Protein AF-A0A353K2Q4-F1 (afdb_monomer_lite)

Secondary structure (DSSP, 8-state):
----PPPPBPSSS--HHHHHHHGGGHHHHHHHHHTSSEEEEEETTEEEEEE-SHHHHHHHT-TTT---TT-

Foldseek 3Di:
DDPPDDAAEDDDPECQVVCVVCPPCSQVVVCVVVVHQWHWYHYPNDIDIHGDDDVRVVQQPDPVRDDDPPD

Radius of gyration: 13.04 Å; chains: 1; bounding box: 29×33×29 Å

Sequence (71 aa):
MAITAAIPHDKGIDNTLSLSQDGYIFIKKRVDKYQSNLFETCLLGQKVICISGEEAAKIFYDEQYFKRNGA

Structure (mmCIF, N/CA/C/O backbone):
data_AF-A0A353K2Q4-F1
#
_entry.id   AF-A0A353K2Q4-F1
#
loop_
_atom_site.group_PDB
_atom_site.id
_atom_site.type_symbol
_atom_site.label_atom_id
_atom_site.label_alt_id
_atom_site.label_comp_id
_atom_site.label_asym_id
_atom_site.label_entity_id
_atom_site.label_seq_id
_atom_site.pdbx_PDB_ins_code
_atom_site.Cartn_x
_atom_site.Cartn_y
_atom_site.Cartn_z
_atom_site.occupancy
_atom_site.B_iso_or_equiv
_atom_site.auth_seq_id
_atom_site.auth_comp_id
_atom_site.auth_asym_id
_atom_site.auth_atom_id
_atom_site.pdbx_PDB_model_num
ATOM 1 N N . MET A 1 1 ? -12.005 18.871 8.272 1.00 38.41 1 MET A N 1
ATOM 2 C CA . MET A 1 1 ? -11.031 19.577 7.413 1.00 38.41 1 MET A CA 1
ATOM 3 C C . MET A 1 1 ? -10.730 18.672 6.234 1.00 38.41 1 MET A C 1
ATOM 5 O O . MET A 1 1 ? -10.217 17.585 6.454 1.00 38.41 1 MET A O 1
ATOM 9 N N . ALA A 1 2 ? -11.137 19.048 5.022 1.00 44.31 2 ALA A N 1
ATOM 10 C CA . ALA A 1 2 ? -10.799 18.280 3.829 1.00 44.31 2 ALA A CA 1
ATOM 11 C C . ALA A 1 2 ? -9.342 18.586 3.468 1.00 44.31 2 ALA A C 1
ATOM 13 O O . ALA A 1 2 ? -9.010 19.732 3.170 1.00 44.31 2 ALA A O 1
ATOM 14 N N . ILE A 1 3 ? -8.466 17.587 3.548 1.00 53.56 3 ILE A N 1
ATOM 15 C CA . ILE A 1 3 ? -7.119 17.711 3.001 1.00 53.56 3 ILE A CA 1
ATOM 16 C C . ILE A 1 3 ? -7.266 17.532 1.490 1.00 53.56 3 ILE A C 1
ATOM 18 O O . ILE A 1 3 ? -7.339 16.417 0.989 1.00 53.56 3 ILE A O 1
ATOM 22 N N . THR A 1 4 ? -7.338 18.642 0.760 1.00 56.00 4 THR A N 1
ATOM 23 C CA . THR A 1 4 ? -7.344 18.693 -0.713 1.00 56.00 4 THR A CA 1
ATOM 24 C C . THR A 1 4 ? -5.941 18.457 -1.297 1.00 56.00 4 THR A C 1
ATOM 26 O O . THR A 1 4 ? -5.599 19.004 -2.342 1.00 56.00 4 THR A O 1
ATOM 29 N N . ALA A 1 5 ? -5.079 17.705 -0.607 1.00 67.44 5 ALA A N 1
ATOM 30 C CA . ALA A 1 5 ? -3.784 17.320 -1.151 1.00 67.44 5 ALA A CA 1
ATOM 31 C C . ALA A 1 5 ? -3.997 16.093 -2.039 1.00 67.44 5 ALA A C 1
ATOM 33 O O . ALA A 1 5 ? -4.549 15.086 -1.593 1.00 67.44 5 ALA A O 1
ATOM 34 N N . ALA A 1 6 ? -3.594 16.190 -3.305 1.00 86.06 6 ALA A N 1
ATOM 35 C CA . ALA A 1 6 ? -3.670 15.066 -4.225 1.00 86.06 6 ALA A CA 1
ATOM 36 C C . ALA A 1 6 ? -2.847 13.892 -3.675 1.00 86.06 6 ALA A C 1
ATOM 38 O O . ALA A 1 6 ? -1.677 14.060 -3.326 1.00 86.06 6 ALA A O 1
ATOM 39 N N . ILE A 1 7 ? -3.463 12.711 -3.602 1.00 91.62 7 ILE A N 1
ATOM 40 C CA . ILE A 1 7 ? -2.776 11.479 -3.213 1.00 91.62 7 ILE A CA 1
ATOM 41 C C . ILE A 1 7 ? -1.646 11.222 -4.221 1.00 91.62 7 ILE A C 1
ATOM 43 O O . ILE A 1 7 ? -1.924 11.174 -5.424 1.00 91.62 7 ILE A O 1
ATOM 47 N N . PRO A 1 8 ? -0.384 11.054 -3.779 1.00 95.88 8 PRO A N 1
ATOM 48 C CA . PRO A 1 8 ? 0.701 10.711 -4.686 1.00 95.88 8 PRO A CA 1
ATOM 49 C C . PRO A 1 8 ? 0.384 9.415 -5.434 1.00 95.88 8 PRO A C 1
ATOM 51 O O . PRO A 1 8 ? 0.068 8.400 -4.815 1.00 95.88 8 PRO A O 1
ATOM 54 N N . HIS A 1 9 ? 0.488 9.446 -6.761 1.00 95.62 9 HIS A N 1
ATOM 55 C CA . HIS A 1 9 ? 0.325 8.267 -7.607 1.00 95.62 9 HIS A CA 1
ATOM 56 C C . HIS A 1 9 ? 1.702 7.718 -7.984 1.00 95.62 9 HIS A C 1
ATOM 58 O O . HIS A 1 9 ? 2.547 8.437 -8.536 1.00 95.62 9 HIS A O 1
ATOM 64 N N . ASP A 1 10 ? 1.948 6.443 -7.691 1.00 96.12 10 ASP A N 1
ATOM 65 C CA . ASP A 1 10 ? 3.176 5.779 -8.102 1.00 96.12 10 ASP A CA 1
ATOM 66 C C . ASP A 1 10 ? 3.210 5.625 -9.620 1.00 96.12 10 ASP A C 1
ATOM 68 O O . ASP A 1 10 ? 2.200 5.371 -10.272 1.00 96.12 10 ASP A O 1
ATOM 72 N N . LYS A 1 11 ? 4.376 5.851 -10.218 1.00 92.25 11 LYS A N 1
ATOM 73 C CA . LYS A 1 11 ? 4.492 5.809 -11.679 1.00 92.25 11 LYS A CA 1
ATOM 74 C C . LYS A 1 11 ? 4.491 4.352 -12.139 1.00 92.25 11 LYS A C 1
ATOM 76 O O . LYS A 1 11 ? 5.012 3.494 -11.438 1.00 92.25 11 LYS A O 1
ATOM 81 N N . GLY A 1 12 ? 3.962 4.099 -13.333 1.00 91.62 12 GLY A N 1
ATOM 82 C CA . GLY A 1 12 ? 3.890 2.760 -13.926 1.00 91.62 12 GLY A CA 1
ATOM 83 C C . GLY A 1 12 ? 2.452 2.303 -14.159 1.00 91.62 12 GLY A C 1
ATOM 84 O O . GLY A 1 12 ? 1.525 2.807 -13.533 1.00 91.62 12 GLY A O 1
ATOM 85 N N . ILE A 1 13 ? 2.277 1.372 -15.100 1.00 95.06 13 ILE A N 1
ATOM 86 C CA . ILE A 1 13 ? 0.971 0.760 -15.402 1.00 95.06 13 ILE A CA 1
ATOM 87 C C . ILE A 1 13 ? 0.600 -0.241 -14.302 1.00 95.06 13 ILE A C 1
ATOM 89 O O . ILE A 1 13 ? -0.540 -0.277 -13.851 1.00 95.06 13 ILE A O 1
ATOM 93 N N . ASP A 1 14 ? 1.579 -1.035 -13.869 1.00 97.12 14 ASP A N 1
ATOM 94 C CA . ASP A 1 14 ? 1.478 -2.003 -12.783 1.00 97.12 14 ASP A CA 1
ATOM 95 C C . ASP A 1 14 ? 2.863 -2.149 -12.129 1.00 97.12 14 ASP A C 1
ATOM 97 O O . ASP A 1 14 ? 3.880 -2.255 -12.817 1.00 97.12 14 ASP A O 1
ATOM 101 N N . ASN A 1 15 ? 2.906 -2.104 -10.798 1.00 97.94 15 ASN A N 1
ATOM 102 C CA . ASN A 1 15 ? 4.125 -2.095 -9.991 1.00 97.94 15 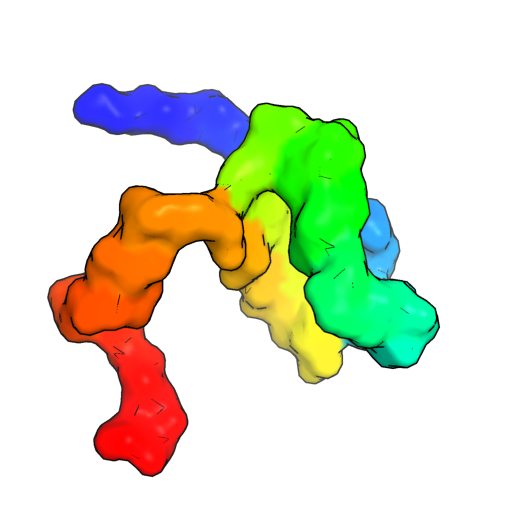ASN A CA 1
ATOM 103 C C . ASN A 1 15 ? 4.387 -3.433 -9.279 1.00 97.94 15 ASN A C 1
ATOM 105 O O . ASN A 1 15 ? 5.221 -3.499 -8.374 1.00 97.94 15 ASN A O 1
ATOM 109 N N . THR A 1 16 ? 3.728 -4.519 -9.696 1.00 98.12 16 THR A N 1
ATOM 110 C CA . THR A 1 16 ? 3.893 -5.861 -9.107 1.00 98.12 16 THR A CA 1
ATOM 111 C C . THR A 1 16 ? 5.329 -6.357 -9.200 1.00 98.12 16 THR A C 1
ATOM 113 O O . THR A 1 16 ? 5.848 -6.934 -8.247 1.00 98.12 16 THR A O 1
ATOM 116 N N . LEU A 1 17 ? 6.013 -6.109 -10.322 1.00 97.69 17 LEU A N 1
ATOM 117 C CA . LEU A 1 17 ? 7.412 -6.513 -10.460 1.00 97.69 17 LEU A CA 1
ATOM 118 C C . LEU A 1 17 ? 8.302 -5.762 -9.462 1.00 97.69 17 LEU A C 1
ATOM 120 O O . LEU A 1 17 ? 9.153 -6.372 -8.819 1.00 97.69 17 LEU A O 1
ATOM 124 N N . SER A 1 18 ? 8.063 -4.462 -9.273 1.00 97.56 18 SER A N 1
ATOM 125 C CA . SER A 1 18 ? 8.769 -3.676 -8.261 1.00 97.56 18 SER A CA 1
ATOM 126 C C . SER A 1 18 ? 8.452 -4.147 -6.843 1.00 97.56 18 SER A C 1
ATOM 128 O O . SER A 1 18 ? 9.358 -4.185 -6.019 1.00 97.56 18 SER A O 1
ATOM 130 N N . LEU A 1 19 ? 7.211 -4.559 -6.556 1.00 97.94 19 LEU A N 1
ATOM 131 C CA . LEU A 1 19 ? 6.852 -5.201 -5.287 1.00 97.94 19 LEU A CA 1
ATOM 132 C C . LEU A 1 19 ? 7.648 -6.488 -5.071 1.00 97.94 19 LEU A C 1
ATOM 134 O O . LEU A 1 19 ? 8.209 -6.680 -3.996 1.00 97.94 19 LEU A O 1
ATOM 138 N N . SER A 1 20 ? 7.746 -7.341 -6.090 1.00 97.69 20 SER A N 1
ATOM 139 C CA . SER A 1 20 ? 8.509 -8.587 -6.001 1.00 97.69 20 SER A CA 1
ATOM 140 C C . SER A 1 20 ? 10.010 -8.353 -5.812 1.00 97.69 20 SER A C 1
ATOM 142 O O . SER A 1 20 ? 10.659 -9.146 -5.137 1.00 97.69 20 SER A O 1
ATOM 144 N N . GLN A 1 21 ? 10.569 -7.301 -6.414 1.00 97.62 21 GLN A N 1
ATOM 145 C CA . GLN A 1 21 ? 11.992 -6.960 -6.312 1.00 97.62 21 GLN A CA 1
ATOM 146 C C . GLN A 1 21 ? 12.340 -6.291 -4.978 1.00 97.62 21 GLN A C 1
ATOM 148 O O . GLN A 1 21 ? 13.361 -6.611 -4.375 1.00 97.62 21 GLN A O 1
ATOM 153 N N . ASP A 1 22 ? 11.503 -5.356 -4.521 1.00 97.75 22 ASP A N 1
ATOM 154 C CA . ASP A 1 22 ? 11.720 -4.627 -3.271 1.00 97.75 22 ASP A CA 1
ATOM 155 C C . ASP A 1 22 ? 11.321 -5.456 -2.039 1.00 97.75 22 ASP A C 1
ATOM 157 O O . ASP A 1 22 ? 11.850 -5.236 -0.950 1.00 97.75 22 ASP A O 1
ATOM 161 N N . GLY A 1 23 ? 10.371 -6.385 -2.167 1.00 97.75 23 GLY A N 1
ATOM 162 C CA . GLY A 1 23 ? 9.839 -7.156 -1.047 1.00 97.75 23 GLY A CA 1
ATOM 163 C C . GLY A 1 23 ? 9.321 -6.254 0.080 1.00 97.75 23 GLY A C 1
ATOM 164 O O . GLY A 1 23 ? 8.603 -5.279 -0.153 1.00 97.75 23 GLY A O 1
ATOM 165 N N . TYR A 1 24 ? 9.719 -6.550 1.321 1.00 97.44 24 TYR A N 1
ATOM 166 C CA . TYR A 1 24 ? 9.247 -5.846 2.521 1.00 97.44 24 TYR A CA 1
ATOM 167 C C . TYR A 1 24 ? 9.493 -4.330 2.519 1.00 97.44 24 TYR A C 1
ATOM 169 O O . TYR A 1 24 ? 8.765 -3.594 3.183 1.00 97.44 24 TYR A O 1
ATOM 177 N N . ILE A 1 25 ? 10.489 -3.833 1.777 1.00 98.06 25 ILE A N 1
ATOM 178 C CA . ILE A 1 25 ? 10.805 -2.396 1.749 1.00 98.06 25 ILE A CA 1
ATOM 179 C C . ILE A 1 25 ? 10.042 -1.621 0.664 1.00 98.06 25 ILE A C 1
ATOM 181 O O . ILE A 1 25 ? 10.215 -0.406 0.569 1.00 98.06 25 ILE A O 1
ATOM 185 N N . PHE A 1 26 ? 9.176 -2.279 -0.119 1.00 98.31 26 PHE A N 1
ATOM 186 C CA . PHE A 1 26 ? 8.402 -1.660 -1.204 1.00 98.31 26 PHE A CA 1
ATOM 187 C C . PHE A 1 26 ? 7.628 -0.419 -0.746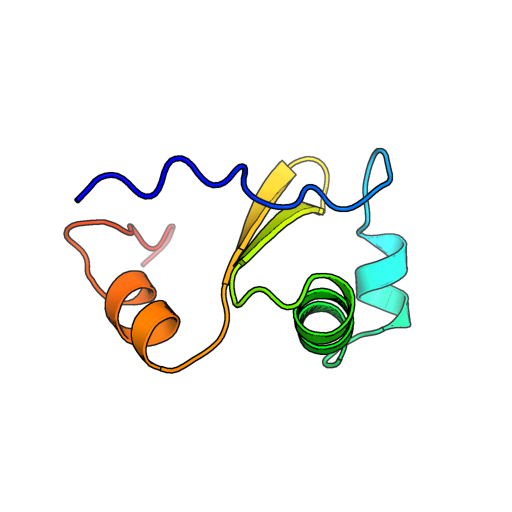 1.00 98.31 26 PHE A C 1
ATOM 189 O O . PHE A 1 26 ? 7.781 0.656 -1.335 1.00 98.31 26 PHE A O 1
ATOM 196 N N . ILE A 1 27 ? 6.832 -0.560 0.321 1.00 97.94 27 ILE A N 1
ATOM 197 C CA . ILE A 1 27 ? 6.002 0.524 0.867 1.00 97.94 27 ILE A CA 1
ATOM 198 C C . ILE A 1 27 ? 6.898 1.611 1.462 1.00 97.94 27 ILE A C 1
ATOM 200 O O . ILE A 1 27 ? 6.726 2.786 1.141 1.00 97.94 27 ILE A O 1
ATOM 204 N N . LYS A 1 28 ? 7.907 1.225 2.257 1.00 97.75 28 LYS A N 1
ATOM 205 C CA . LYS A 1 28 ? 8.827 2.166 2.912 1.00 97.75 28 LYS A CA 1
ATOM 206 C C . LYS A 1 28 ? 9.530 3.077 1.903 1.00 97.75 28 LYS A C 1
ATOM 208 O O . LYS A 1 28 ? 9.505 4.290 2.064 1.00 97.75 28 LYS A O 1
ATOM 213 N N . LYS A 1 29 ? 10.086 2.514 0.822 1.00 98.00 29 LYS A N 1
ATOM 214 C CA . LYS A 1 29 ? 10.749 3.294 -0.240 1.00 98.00 29 LYS A CA 1
ATOM 215 C C . LYS A 1 29 ? 9.835 4.367 -0.838 1.00 98.00 29 LYS A C 1
ATOM 217 O O . LYS A 1 29 ? 10.311 5.438 -1.199 1.00 98.00 29 LYS A O 1
ATOM 222 N N . ARG A 1 30 ? 8.536 4.084 -0.969 1.00 97.88 30 ARG A N 1
ATOM 223 C CA . ARG A 1 30 ? 7.551 4.996 -1.570 1.00 97.88 30 ARG A CA 1
ATOM 224 C C . ARG A 1 30 ? 7.079 6.053 -0.586 1.00 97.88 30 ARG A C 1
ATOM 226 O O . ARG A 1 30 ? 7.017 7.214 -0.967 1.00 97.88 30 ARG A O 1
ATOM 233 N N . VAL A 1 31 ? 6.855 5.683 0.671 1.00 96.94 31 VAL A N 1
ATOM 234 C CA . VAL A 1 31 ? 6.602 6.644 1.755 1.00 96.94 31 VAL A CA 1
ATOM 235 C C . VAL A 1 31 ? 7.753 7.650 1.854 1.00 96.94 31 VAL A C 1
ATOM 237 O O . VAL A 1 31 ? 7.516 8.857 1.816 1.00 96.94 31 VAL A O 1
ATOM 240 N N . ASP A 1 32 ? 8.998 7.160 1.850 1.00 97.25 32 ASP A N 1
ATOM 241 C CA . ASP A 1 32 ? 10.203 7.995 1.878 1.00 97.25 32 ASP A CA 1
ATOM 242 C C . ASP A 1 32 ? 10.319 8.860 0.601 1.00 97.25 32 ASP A C 1
ATOM 244 O O . ASP A 1 32 ? 10.621 10.048 0.670 1.00 97.25 32 ASP A O 1
ATOM 248 N N . LYS A 1 33 ? 10.031 8.309 -0.585 1.00 96.94 33 LYS A N 1
ATOM 249 C CA . LYS A 1 33 ? 10.076 9.045 -1.865 1.00 96.94 33 LYS A CA 1
ATOM 250 C C . LYS A 1 33 ? 9.028 10.157 -1.954 1.00 96.94 33 LYS A C 1
ATOM 252 O O . LYS A 1 33 ? 9.320 11.223 -2.488 1.00 96.94 33 LYS A O 1
ATOM 257 N N . TYR A 1 34 ? 7.807 9.891 -1.497 1.00 96.19 34 TYR A N 1
ATOM 258 C CA . TYR A 1 34 ? 6.673 10.807 -1.625 1.00 96.19 34 TYR A CA 1
ATOM 259 C C . TYR A 1 34 ? 6.498 11.731 -0.426 1.00 96.19 34 TYR A C 1
ATOM 261 O O . TYR A 1 34 ? 5.663 12.628 -0.497 1.00 96.19 34 TYR A O 1
ATOM 269 N N . GLN A 1 35 ? 7.267 11.524 0.651 1.00 95.50 35 GLN A N 1
ATOM 270 C CA . GLN A 1 35 ? 7.120 12.259 1.910 1.00 95.50 35 GLN A CA 1
ATOM 271 C C . GLN A 1 35 ? 5.660 12.237 2.394 1.00 95.50 35 GLN A C 1
ATOM 273 O O . GLN A 1 35 ? 5.101 13.24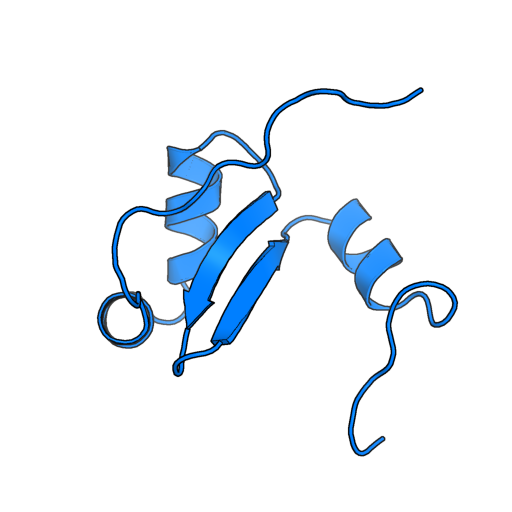0 2.833 1.00 95.50 35 GLN A O 1
ATOM 278 N N . SER A 1 36 ? 5.024 11.072 2.250 1.00 94.56 36 SER A N 1
ATOM 279 C CA . SER A 1 36 ? 3.605 10.861 2.516 1.00 94.56 36 SER A CA 1
ATOM 280 C C . SER A 1 36 ? 3.386 9.466 3.082 1.00 94.56 36 SER A C 1
ATOM 282 O O . SER A 1 36 ? 3.904 8.484 2.554 1.00 94.56 36 SER A O 1
ATOM 284 N N . ASN A 1 37 ? 2.552 9.371 4.115 1.00 95.62 37 ASN A N 1
ATOM 285 C CA . ASN A 1 37 ? 2.155 8.103 4.733 1.00 95.62 37 ASN A CA 1
ATOM 286 C C . ASN A 1 37 ? 1.172 7.289 3.879 1.00 95.62 37 ASN A C 1
ATOM 288 O O . ASN A 1 37 ? 0.789 6.189 4.272 1.00 95.62 37 ASN A O 1
ATOM 292 N N . LEU A 1 38 ? 0.751 7.822 2.731 1.00 95.75 38 LEU A N 1
ATOM 293 C CA . LEU A 1 38 ? -0.141 7.151 1.797 1.00 95.75 38 LEU A CA 1
ATOM 294 C C . LEU A 1 38 ? 0.225 7.462 0.343 1.00 95.75 38 LEU A C 1
ATOM 296 O O . LEU A 1 38 ? 0.655 8.575 0.020 1.00 95.75 38 LEU A O 1
ATOM 300 N N . PHE A 1 39 ? 0.022 6.486 -0.535 1.00 97.25 39 PHE A N 1
ATOM 301 C CA . PHE A 1 39 ? 0.140 6.640 -1.983 1.00 97.25 39 PHE A CA 1
ATOM 302 C C . PHE A 1 39 ? -0.762 5.633 -2.704 1.00 97.25 39 PHE A C 1
ATOM 304 O O . PHE A 1 39 ? -1.118 4.586 -2.162 1.00 97.25 39 PHE A O 1
ATOM 311 N N . GLU A 1 40 ? -1.114 5.948 -3.943 1.00 97.81 40 GLU A N 1
ATOM 312 C CA . GLU A 1 40 ? -1.856 5.064 -4.838 1.00 97.81 40 GLU A CA 1
ATOM 313 C C . GLU A 1 40 ? -0.903 4.362 -5.810 1.00 97.81 40 GLU A C 1
ATOM 315 O O . GLU A 1 40 ? 0.073 4.954 -6.269 1.00 97.81 40 GLU A O 1
ATOM 320 N N . THR A 1 41 ? -1.170 3.100 -6.139 1.00 98.06 41 THR A N 1
ATOM 321 C CA . THR A 1 41 ? -0.434 2.350 -7.163 1.00 98.06 41 THR A CA 1
ATOM 322 C C . THR A 1 41 ? -1.321 1.260 -7.769 1.00 98.06 41 THR A C 1
ATOM 324 O O . THR A 1 41 ? -2.437 1.026 -7.308 1.00 98.06 41 THR A O 1
ATOM 327 N N . CYS A 1 42 ? -0.832 0.579 -8.800 1.00 98.31 42 CYS A N 1
ATOM 328 C CA . CYS A 1 42 ? -1.468 -0.611 -9.353 1.00 98.31 42 CYS A CA 1
ATOM 329 C C . CYS A 1 42 ? -0.624 -1.841 -8.993 1.00 98.31 42 CYS A C 1
ATOM 331 O O . CYS A 1 42 ? 0.581 -1.846 -9.249 1.00 98.31 42 CYS A O 1
ATOM 333 N N . LEU A 1 43 ? -1.235 -2.848 -8.368 1.00 97.88 43 LEU A N 1
ATOM 334 C CA . LEU A 1 43 ? -0.615 -4.122 -8.001 1.00 97.88 43 LEU A CA 1
ATOM 335 C C . LEU A 1 43 ? -1.558 -5.262 -8.373 1.00 97.88 43 LEU A C 1
ATOM 337 O O . LEU A 1 43 ? -2.749 -5.202 -8.082 1.00 97.88 43 LEU A O 1
ATOM 341 N N . LEU A 1 44 ? -1.017 -6.316 -8.977 1.00 96.8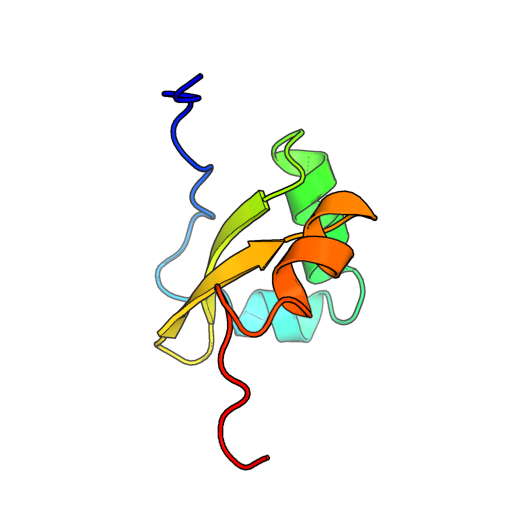8 44 LEU A N 1
ATOM 342 C CA . LEU A 1 44 ? -1.751 -7.497 -9.426 1.00 96.88 44 LEU A CA 1
ATOM 343 C C . LEU A 1 44 ? -2.954 -7.133 -10.318 1.00 96.88 44 LEU A C 1
ATOM 345 O O . LEU A 1 44 ? -4.013 -7.752 -10.227 1.00 96.88 44 LEU A O 1
ATOM 349 N N . GLY A 1 45 ? -2.807 -6.102 -11.159 1.00 97.00 45 GLY A N 1
ATOM 350 C CA . GLY A 1 45 ? -3.868 -5.580 -12.022 1.00 97.00 45 GLY A CA 1
ATOM 351 C C . GLY A 1 45 ? -4.964 -4.802 -11.287 1.00 97.00 45 GLY A C 1
ATOM 352 O O . GLY A 1 45 ? -6.002 -4.505 -11.879 1.00 97.00 45 GLY A O 1
ATOM 353 N N . GLN A 1 46 ? -4.771 -4.481 -10.007 1.00 97.06 46 GLN A N 1
ATOM 354 C CA . GLN A 1 46 ? -5.734 -3.760 -9.185 1.00 97.06 46 GLN A CA 1
ATOM 355 C C . GLN A 1 46 ? -5.166 -2.423 -8.723 1.00 97.06 46 GLN A C 1
ATOM 357 O O . GLN A 1 46 ? -4.044 -2.333 -8.226 1.00 97.06 46 GLN A O 1
ATOM 362 N N . LYS A 1 47 ? -5.982 -1.374 -8.825 1.00 97.00 47 LYS A N 1
ATOM 363 C CA . LYS A 1 47 ? -5.703 -0.095 -8.174 1.00 97.00 47 LYS A CA 1
ATOM 364 C C . LYS A 1 47 ? -5.801 -0.283 -6.661 1.00 97.00 47 LYS A C 1
ATOM 366 O O . LYS A 1 47 ? -6.837 -0.709 -6.155 1.00 97.00 47 LYS A O 1
ATOM 371 N N . VAL A 1 48 ? -4.734 0.057 -5.951 1.00 96.94 48 VAL A N 1
ATOM 372 C CA . VAL A 1 48 ? -4.615 -0.103 -4.501 1.00 96.94 48 VAL A CA 1
ATOM 373 C C . VAL A 1 48 ? -4.063 1.165 -3.861 1.00 96.94 48 VAL A C 1
ATOM 375 O O . VAL A 1 48 ? -3.268 1.895 -4.456 1.00 96.94 48 VAL A O 1
ATOM 378 N N . ILE A 1 49 ? -4.477 1.415 -2.621 1.00 96.94 49 ILE A N 1
ATOM 379 C CA . ILE A 1 49 ? -3.925 2.476 -1.780 1.00 96.94 49 ILE A CA 1
ATOM 380 C C . ILE A 1 49 ? -3.036 1.805 -0.738 1.00 96.94 49 ILE A C 1
ATOM 382 O O . ILE A 1 49 ? -3.497 0.971 0.040 1.00 96.94 49 ILE A O 1
ATOM 386 N N . CYS A 1 50 ? -1.759 2.167 -0.726 1.00 97.31 50 CYS A N 1
ATOM 387 C CA . CYS A 1 50 ? -0.829 1.752 0.310 1.00 97.31 50 CYS A CA 1
ATOM 388 C C . CYS A 1 50 ? -0.782 2.831 1.390 1.00 97.31 50 CYS A C 1
ATOM 390 O O . CYS A 1 50 ? -0.600 4.008 1.081 1.00 97.31 50 CYS A O 1
ATOM 392 N N . ILE A 1 51 ? -0.919 2.421 2.649 1.00 96.81 51 ILE A N 1
ATOM 393 C CA . ILE A 1 51 ? -0.892 3.299 3.821 1.00 96.81 51 ILE A CA 1
ATOM 394 C C . ILE A 1 51 ? 0.118 2.774 4.847 1.00 96.81 51 ILE A C 1
ATOM 396 O O . ILE A 1 51 ? 0.365 1.570 4.922 1.00 96.81 51 ILE A O 1
ATOM 400 N N . SER A 1 52 ? 0.726 3.673 5.617 1.00 96.88 52 SER A N 1
ATOM 401 C CA . SER A 1 52 ? 1.753 3.358 6.614 1.00 96.88 52 SER A CA 1
ATOM 40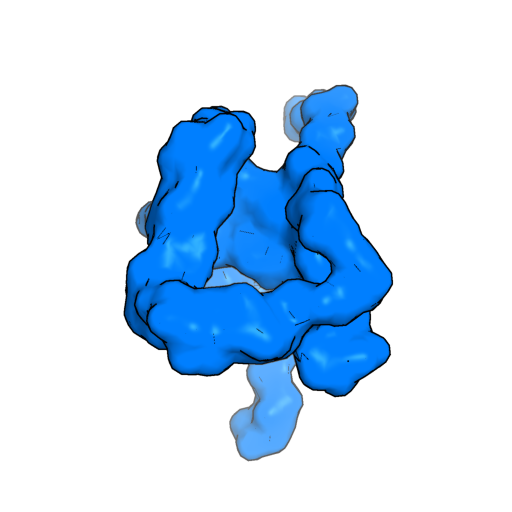2 C C . SER A 1 52 ? 1.644 4.276 7.833 1.00 96.88 52 SER A C 1
ATOM 404 O O . SER A 1 52 ? 1.200 5.416 7.725 1.00 96.88 52 SER A O 1
ATOM 406 N N . GLY A 1 53 ? 2.093 3.794 8.991 1.00 96.31 53 GLY A N 1
ATOM 407 C CA . GLY A 1 53 ? 2.082 4.534 10.256 1.00 96.31 53 GLY A CA 1
ATOM 408 C C . GLY A 1 53 ? 0.931 4.154 11.190 1.00 96.31 53 GLY A C 1
ATOM 409 O O . GLY A 1 53 ? 0.026 3.404 10.828 1.00 96.31 53 GLY A O 1
ATOM 410 N N . GLU A 1 54 ? 0.989 4.669 12.417 1.00 97.19 54 GLU A N 1
ATOM 411 C CA . GLU A 1 54 ? 0.056 4.316 13.495 1.00 97.19 54 GLU A CA 1
ATOM 412 C C . GLU A 1 54 ? -1.396 4.692 13.161 1.00 97.19 54 GLU A C 1
ATOM 414 O O . GLU A 1 54 ? -2.294 3.859 13.256 1.00 97.19 54 GLU A O 1
ATOM 419 N N . GLU A 1 55 ? -1.623 5.921 12.695 1.00 95.00 55 GLU A N 1
ATOM 420 C CA . GLU A 1 55 ? -2.963 6.399 12.331 1.00 95.00 55 GLU A CA 1
ATOM 421 C C . GLU A 1 55 ? -3.559 5.615 11.155 1.00 95.00 55 GLU A C 1
ATOM 423 O O . GLU A 1 55 ? -4.747 5.300 11.146 1.00 95.00 55 GLU A O 1
ATOM 428 N N . ALA A 1 56 ? -2.722 5.223 10.190 1.00 95.25 56 ALA A N 1
ATOM 429 C CA . ALA A 1 56 ? -3.139 4.368 9.085 1.00 95.25 56 ALA A CA 1
ATOM 430 C C . ALA A 1 56 ? -3.577 2.980 9.572 1.00 95.25 56 ALA A C 1
ATOM 432 O O . ALA A 1 56 ? -4.575 2.451 9.087 1.00 95.25 56 ALA A O 1
ATOM 433 N N . ALA A 1 57 ? -2.865 2.404 10.545 1.00 96.19 57 ALA A N 1
ATOM 434 C CA . ALA A 1 57 ? -3.234 1.121 11.131 1.00 96.19 57 ALA A CA 1
ATOM 435 C C . ALA A 1 57 ? -4.573 1.202 11.880 1.00 96.19 57 ALA A C 1
ATOM 437 O O . ALA A 1 57 ? -5.412 0.325 11.694 1.00 96.19 57 ALA A O 1
ATOM 438 N N . LYS A 1 58 ? -4.808 2.265 12.664 1.00 96.62 58 LYS A N 1
ATOM 439 C CA . LYS A 1 58 ? -6.093 2.488 13.356 1.00 96.62 58 LYS A CA 1
ATOM 440 C C . LYS A 1 58 ? -7.263 2.497 12.371 1.00 96.62 58 LYS A C 1
ATOM 442 O O . LYS A 1 58 ? -8.246 1.806 12.597 1.00 96.62 58 LYS A O 1
ATOM 447 N N . ILE A 1 59 ? -7.116 3.217 11.256 1.00 95.25 59 ILE A N 1
ATOM 448 C CA . ILE A 1 59 ? -8.140 3.292 10.206 1.00 95.25 59 ILE A CA 1
ATOM 449 C C . ILE A 1 59 ? -8.297 1.948 9.474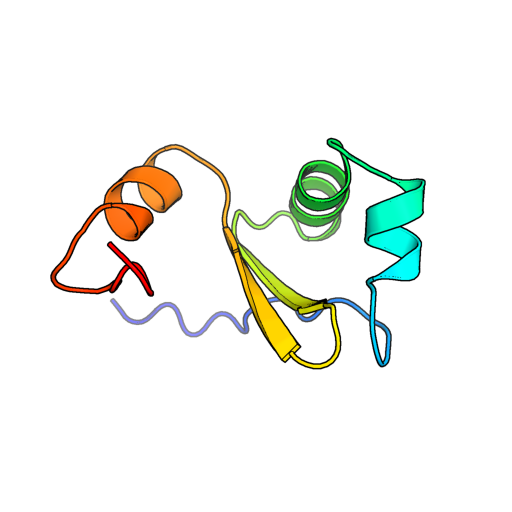 1.00 95.25 59 ILE A C 1
ATOM 451 O O . ILE A 1 59 ? -9.417 1.541 9.191 1.00 95.25 59 ILE A O 1
ATOM 455 N N . PHE A 1 60 ? -7.202 1.241 9.175 1.00 95.44 60 PHE A N 1
ATOM 456 C CA . PHE A 1 60 ? -7.243 -0.050 8.472 1.00 95.44 60 PHE A CA 1
ATOM 457 C C . PHE A 1 60 ? -8.038 -1.126 9.228 1.00 95.44 60 PHE A C 1
ATOM 459 O O . PHE A 1 60 ? -8.674 -1.971 8.602 1.00 95.44 60 PHE A O 1
ATOM 466 N N . TYR A 1 61 ? -7.989 -1.101 10.562 1.00 95.00 61 TYR A N 1
ATOM 467 C CA . TYR A 1 61 ? -8.733 -2.024 11.424 1.00 95.00 61 TYR A CA 1
ATOM 468 C C . TYR A 1 61 ? -10.129 -1.520 11.814 1.00 95.00 61 TYR A C 1
ATOM 470 O O . TYR A 1 61 ? -10.857 -2.242 12.491 1.00 95.00 61 TYR A O 1
ATOM 478 N N . ASP A 1 62 ? -10.514 -0.312 11.404 1.00 96.38 62 ASP A N 1
ATOM 479 C CA . ASP A 1 62 ? -11.843 0.227 11.670 1.00 96.38 62 ASP A CA 1
ATOM 480 C C . ASP A 1 62 ? -12.856 -0.328 10.654 1.00 96.38 62 ASP A C 1
ATOM 482 O O . ASP A 1 62 ? -12.845 0.010 9.465 1.00 96.38 62 ASP A O 1
ATOM 486 N N . GLU A 1 63 ? -13.754 -1.184 11.143 1.00 95.38 63 GLU A N 1
ATOM 487 C CA . GLU A 1 63 ? -14.789 -1.856 10.349 1.00 95.38 63 GLU A CA 1
ATOM 488 C C . GLU A 1 63 ? -15.823 -0.892 9.745 1.00 95.38 63 GLU A C 1
ATOM 490 O O . GLU A 1 63 ? -16.532 -1.256 8.805 1.00 95.38 63 GLU A O 1
ATOM 495 N N . GLN A 1 64 ? -15.899 0.354 10.231 1.00 96.75 64 GLN A N 1
ATOM 496 C CA . GLN A 1 64 ? -16.717 1.393 9.608 1.00 96.75 64 GLN A CA 1
ATOM 497 C C . GLN A 1 64 ? -16.186 1.770 8.215 1.00 96.75 64 GLN A C 1
ATOM 499 O O . GLN A 1 64 ? -16.968 2.142 7.336 1.00 96.75 64 GLN A O 1
ATOM 504 N N . TYR A 1 65 ? -14.867 1.692 8.011 1.00 94.19 65 TYR A N 1
ATOM 505 C CA . TYR A 1 65 ? -14.202 2.134 6.782 1.00 94.19 65 TYR A CA 1
ATOM 506 C C . TYR A 1 65 ? -13.657 0.977 5.940 1.00 94.19 65 TYR A C 1
ATOM 508 O O . TYR A 1 65 ? -13.624 1.086 4.713 1.00 94.19 65 TYR A O 1
ATOM 516 N N . PHE A 1 66 ? -13.240 -0.126 6.568 1.00 95.19 66 PHE A N 1
ATOM 517 C CA . PHE A 1 66 ? -12.643 -1.274 5.889 1.00 95.19 66 PHE A CA 1
ATOM 518 C C . PHE A 1 66 ? -13.432 -2.556 6.133 1.00 95.19 66 PHE A C 1
ATOM 520 O O . PHE A 1 66 ? -13.818 -2.882 7.248 1.00 95.19 66 PHE A O 1
ATOM 527 N N . LYS A 1 67 ? -13.604 -3.347 5.070 1.00 94.50 67 LYS A N 1
ATOM 528 C CA . LYS A 1 67 ? -14.127 -4.711 5.157 1.00 94.50 67 LYS A CA 1
ATOM 529 C C . LYS A 1 67 ? -13.038 -5.700 4.777 1.00 94.50 67 LYS A C 1
ATOM 531 O O . LYS A 1 67 ? -12.490 -5.636 3.675 1.00 94.50 67 LYS A O 1
ATOM 536 N N . ARG A 1 68 ? -12.766 -6.663 5.656 1.00 91.94 68 ARG A N 1
ATOM 537 C CA . ARG A 1 68 ? -11.883 -7.786 5.342 1.00 91.94 68 ARG A CA 1
ATOM 538 C C . ARG A 1 68 ? -12.636 -8.795 4.479 1.00 91.94 68 ARG A C 1
ATOM 540 O O . ARG A 1 68 ? -13.636 -9.363 4.901 1.00 91.94 68 ARG A O 1
ATOM 547 N N . ASN A 1 69 ? -12.175 -9.002 3.250 1.00 89.56 69 ASN A N 1
ATOM 548 C CA . ASN A 1 69 ? -12.775 -10.000 2.371 1.00 89.56 69 ASN A CA 1
ATOM 549 C C . ASN A 1 69 ? -12.369 -11.416 2.819 1.00 89.56 69 ASN A C 1
ATOM 551 O O . ASN A 1 69 ? -11.182 -11.677 3.012 1.00 89.56 69 ASN A O 1
ATOM 555 N N . GLY A 1 70 ? -13.346 -12.313 2.969 1.00 89.25 70 GLY A N 1
ATOM 556 C CA . GLY A 1 70 ? -13.128 -13.706 3.374 1.00 89.25 70 GLY A CA 1
ATOM 557 C C . GLY A 1 70 ? -12.873 -13.935 4.869 1.00 89.25 70 GLY A C 1
ATOM 558 O O . GLY A 1 70 ? -12.410 -15.018 5.221 1.00 89.25 70 GLY A O 1
ATOM 559 N N . ALA A 1 71 ? -13.137 -12.942 5.723 1.00 78.56 71 ALA A N 1
ATOM 560 C CA . ALA A 1 71 ? -13.184 -13.094 7.180 1.00 78.56 71 ALA A CA 1
ATOM 561 C C . ALA A 1 71 ? -14.619 -12.981 7.699 1.00 78.56 71 ALA A C 1
ATOM 563 O O . ALA A 1 71 ? -15.447 -12.363 6.987 1.00 78.56 71 ALA A O 1
#

pLDDT: mean 92.69, std 11.92, range [38.41, 98.31]